Protein AF-0000000082576750 (afdb_homodimer)

Nearest PDB structures (foldseek):
  3ga8-assembly1_A  TM=4.594E-01  e=3.766E+00  Escherichia coli K-12
  2kyl-assembly1_A  TM=3.131E-01  e=8.233E+00  Homo sapiens
  3ga8-assembly1_A  TM=4.593E-01  e=3.714E+00  Escherichia coli K-12

Radius of gyration: 20.25 Å; Cα contacts (8 Å, |Δi|>4): 278; chains: 2; bounding box: 44×68×35 Å

pLDDT: mean 91.39, std 16.45, range [37.91, 98.94]

Solvent-accessible surface area (backbone atoms only — not comparable to full-atom values): 7822 Å² total; per-residue (Å²): 123,83,76,75,71,60,83,69,72,75,78,48,48,44,57,21,26,65,83,81,60,45,59,54,39,33,25,40,26,35,27,28,76,34,59,90,74,66,40,78,35,67,68,45,77,51,85,56,28,38,23,72,75,82,68,40,79,41,56,77,38,81,41,79,50,132,124,82,77,74,71,58,82,69,74,74,78,49,48,44,56,23,27,65,83,82,61,46,59,55,38,33,26,39,26,33,26,28,73,34,58,90,76,68,41,78,35,66,66,45,77,51,85,56,28,38,24,71,76,83,69,40,78,41,56,75,38,82,40,81,50,131

Organism: NCBI:txid68569

Foldseek 3Di:
DPPPPPPPDPFAKAKAFPPPGHRQKDFDFDWDADPVVRDTDTDGTDQWMAHPVVGDTGHIDIGGDD/DPPPPPVPPDFAKAKAFPPPGHRQKDFDFDWDADPVVRDTDTDGTDQWMAHPVVGDTGHIDIGGDD

Secondary structure (DSSP, 8-state):
--TT--------EEEEETTT--S-EEEEEEEEEETTTTEEEEEEEEEEEEETTTTEEEPEEEEE--/--TT--------EEEEETTT--S-EEEEEEEEEETTTTEEEEEEEEEEEEETTTTEEEPEEEEE--

Sequence (132 aa):
MLPGVAEGEAPRVEYACERCGGVAVTRDAWAEWDVSSQAWALSETFDFAFCHQCHRETRLAVRPVGMLPGVAEGEAPRVEYACERCGGVAVTRDAWAEWDVSSQAWALSETFDFAFCHQCHRETRLAVRPVG

Structure (mmCIF, N/CA/C/O backbone):
data_AF-0000000082576750-model_v1
#
loop_
_entity.id
_entity.type
_entity.pdbx_description
1 polymer 'Small CPxCG-related zinc finger protein'
#
loop_
_atom_site.group_PDB
_atom_site.id
_atom_site.type_symbol
_atom_site.label_atom_id
_atom_site.label_alt_id
_atom_site.label_comp_id
_atom_site.label_asym_id
_atom_site.label_entity_id
_atom_site.label_seq_id
_atom_site.pdbx_PDB_ins_code
_atom_site.Cartn_x
_atom_site.Cartn_y
_atom_site.Cartn_z
_atom_site.occupancy
_atom_site.B_iso_or_equiv
_atom_site.auth_seq_id
_atom_site.auth_comp_id
_atom_site.auth_asym_id
_atom_site.auth_atom_id
_atom_site.pdbx_PDB_model_num
ATOM 1 N N . MET A 1 1 ? 31.375 33.688 2.809 1 37.91 1 MET A N 1
ATOM 2 C CA . MET A 1 1 ? 30.281 32.719 2.824 1 37.91 1 MET A CA 1
ATOM 3 C C . MET A 1 1 ? 30.078 32.156 4.227 1 37.91 1 MET A C 1
ATOM 5 O O . MET A 1 1 ? 31.031 31.781 4.902 1 37.91 1 MET A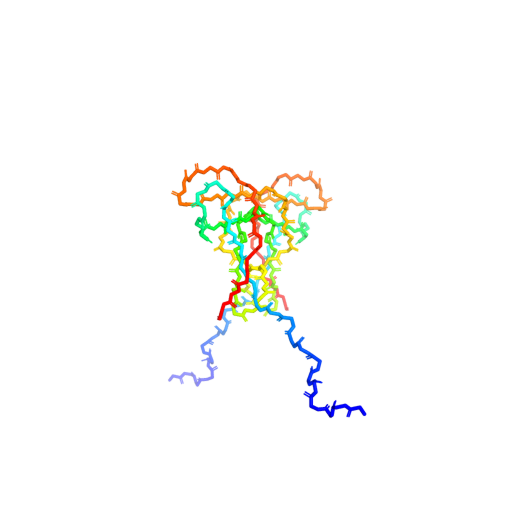 O 1
ATOM 9 N N . LEU A 1 2 ? 29.094 32.75 4.98 1 45.72 2 LEU A N 1
ATOM 10 C CA . LEU A 1 2 ? 28.906 32.219 6.336 1 45.72 2 LEU A CA 1
ATOM 11 C C . LEU A 1 2 ? 28.953 30.703 6.355 1 45.72 2 LEU A C 1
ATOM 13 O O . LEU A 1 2 ? 28.297 30.047 5.531 1 45.72 2 LEU A O 1
ATOM 17 N N . PRO A 1 3 ? 30.078 30.156 6.855 1 53.72 3 PRO A N 1
ATOM 18 C CA . PRO A 1 3 ? 30.375 28.734 6.684 1 53.72 3 PRO A CA 1
ATOM 19 C C . PRO A 1 3 ? 29.141 27.844 6.777 1 53.72 3 PRO A C 1
ATOM 21 O O . PRO A 1 3 ? 28.969 26.938 5.969 1 53.72 3 PRO A O 1
ATOM 24 N N . GLY A 1 4 ? 28.781 27.672 8.008 1 43.94 4 GLY A N 1
ATOM 25 C CA . GLY A 1 4 ? 28.031 26.578 8.594 1 43.94 4 GLY A CA 1
ATOM 26 C C . GLY A 1 4 ? 26.656 26.391 7.984 1 43.94 4 GLY A C 1
ATOM 27 O O . GLY A 1 4 ? 25.766 25.781 8.594 1 43.94 4 GLY A O 1
ATOM 28 N N . VAL A 1 5 ? 26.125 27.281 7.219 1 51.62 5 VAL A N 1
ATOM 29 C CA . VAL A 1 5 ? 24.75 26.984 6.863 1 51.62 5 VAL A CA 1
ATOM 30 C C . VAL A 1 5 ? 24.656 25.578 6.258 1 51.62 5 VAL A C 1
ATOM 32 O O . VAL A 1 5 ? 25.281 25.312 5.23 1 51.62 5 VAL A O 1
ATOM 35 N N . ALA A 1 6 ? 24.938 24.547 6.996 1 51.03 6 ALA A N 1
ATOM 36 C CA . ALA A 1 6 ? 24.562 23.188 6.602 1 51.03 6 ALA A CA 1
ATOM 37 C C . ALA A 1 6 ? 23.438 23.203 5.574 1 51.03 6 ALA A C 1
ATOM 39 O O . ALA A 1 6 ? 22.609 24.125 5.566 1 51.03 6 ALA A O 1
ATOM 40 N N . GLU A 1 7 ? 23.469 22.953 4.363 1 57.75 7 GLU A N 1
ATOM 41 C CA . GLU A 1 7 ? 22.375 22.688 3.449 1 57.75 7 GLU A CA 1
ATOM 42 C C . GLU A 1 7 ? 21.141 22.188 4.199 1 57.75 7 GLU A C 1
ATOM 44 O O . GLU A 1 7 ? 21.203 21.172 4.902 1 57.75 7 GLU A O 1
ATOM 49 N N . GLY A 1 8 ? 20.359 22.984 4.895 1 55.72 8 GLY A N 1
ATOM 50 C CA . GLY A 1 8 ? 19.25 22.859 5.824 1 55.72 8 GLY A CA 1
ATOM 51 C C . GLY A 1 8 ? 18.328 21.703 5.508 1 55.72 8 GLY A C 1
ATOM 52 O O . GLY A 1 8 ? 17.812 21.594 4.395 1 55.72 8 GLY A O 1
ATOM 53 N N . GLU A 1 9 ? 18.734 20.484 6.02 1 71.94 9 GLU A N 1
ATOM 54 C CA . GLU A 1 9 ? 17.812 19.359 5.867 1 71.94 9 GLU A CA 1
ATOM 55 C C . GLU A 1 9 ? 16.359 19.828 5.906 1 71.94 9 GLU A C 1
ATOM 57 O O . GLU A 1 9 ? 16 20.719 6.68 1 71.94 9 GLU A O 1
ATOM 62 N N . ALA A 1 10 ? 15.711 19.703 4.719 1 82.56 10 ALA A N 1
ATOM 63 C CA . ALA A 1 10 ? 14.297 20.047 4.664 1 82.56 10 ALA A CA 1
ATOM 64 C C . ALA A 1 10 ? 13.586 19.656 5.957 1 82.56 10 ALA A C 1
ATOM 66 O O . ALA A 1 10 ? 13.906 18.641 6.57 1 82.56 10 ALA A O 1
ATOM 67 N N . PRO A 1 11 ? 12.828 20.609 6.562 1 91.38 11 PRO A N 1
ATOM 68 C CA . PRO A 1 11 ? 12.078 20.297 7.777 1 91.38 11 PRO A CA 1
ATOM 69 C C . PRO A 1 11 ? 11.234 19.031 7.637 1 91.38 11 PRO A C 1
ATOM 71 O O . PRO A 1 11 ? 10.75 18.734 6.543 1 91.38 11 PRO A O 1
ATOM 74 N N . ARG A 1 12 ? 11.242 18.281 8.688 1 96.31 12 ARG A N 1
ATOM 75 C CA . ARG A 1 12 ? 10.375 17.109 8.711 1 96.31 12 ARG A CA 1
ATOM 76 C C . ARG A 1 12 ? 8.906 17.516 8.641 1 96.31 12 ARG A C 1
ATOM 78 O O . ARG A 1 12 ? 8.508 18.516 9.234 1 96.31 12 ARG A O 1
ATOM 85 N N . VAL A 1 13 ? 8.047 16.688 7.918 1 98.38 13 VAL A N 1
ATOM 86 C CA . VAL A 1 13 ? 6.629 17.016 7.785 1 98.38 13 VAL A CA 1
ATOM 87 C C . VAL A 1 13 ? 5.785 15.805 8.164 1 98.38 13 VAL A C 1
ATOM 89 O O . VAL A 1 13 ? 6.305 14.695 8.297 1 98.38 13 VAL A O 1
ATOM 92 N N . GLU A 1 14 ? 4.562 16.062 8.352 1 98.62 14 GLU A N 1
ATOM 93 C CA . GLU A 1 14 ? 3.541 15.016 8.469 1 98.62 14 GLU A CA 1
ATOM 94 C C . GLU A 1 14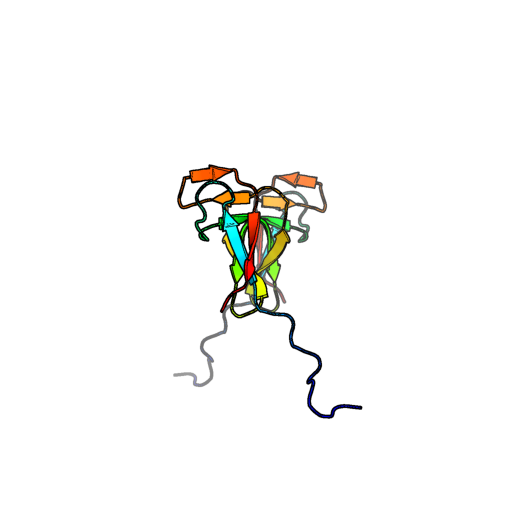 ? 2.312 15.359 7.633 1 98.62 14 GLU A C 1
ATOM 96 O O . GLU A 1 14 ? 2.145 16.5 7.203 1 98.62 14 GLU A O 1
ATOM 101 N N . TYR A 1 15 ? 1.506 14.359 7.41 1 98.81 15 TYR A N 1
ATOM 102 C CA . TYR A 1 15 ? 0.238 14.516 6.707 1 98.81 15 TYR A CA 1
ATOM 103 C C . TYR A 1 15 ? -0.938 14.398 7.668 1 98.81 15 TYR A C 1
ATOM 105 O O . TYR A 1 15 ? -0.965 13.508 8.516 1 98.81 15 TYR A O 1
ATOM 113 N N . ALA A 1 16 ? -1.845 15.297 7.438 1 98.81 16 ALA A N 1
ATOM 114 C CA . ALA A 1 16 ? -3.016 15.32 8.312 1 98.81 16 ALA A CA 1
ATOM 115 C C . ALA A 1 16 ? -4.301 15.438 7.5 1 98.81 16 ALA A C 1
ATOM 117 O O . ALA A 1 16 ? -4.297 15.969 6.387 1 98.81 16 ALA A O 1
ATOM 118 N N . CYS A 1 17 ? -5.348 14.922 8.07 1 98.81 17 CYS A N 1
ATOM 119 C CA . CYS A 1 17 ? -6.68 15.078 7.504 1 98.81 17 CYS A CA 1
ATOM 120 C C . CYS A 1 17 ? -7.066 16.547 7.422 1 98.81 17 CYS A C 1
ATOM 122 O O . CYS A 1 17 ? -7.004 17.266 8.422 1 98.81 17 CYS A O 1
ATOM 124 N N . GLU A 1 18 ? -7.586 16.969 6.316 1 98.69 18 GLU A N 1
ATOM 125 C CA . GLU A 1 18 ? -7.961 18.375 6.152 1 98.69 18 GLU A CA 1
ATOM 126 C C . GLU A 1 18 ? -9.227 18.703 6.938 1 98.69 18 GLU A C 1
ATOM 128 O O . GLU A 1 18 ? -9.484 19.859 7.258 1 98.69 18 GLU A O 1
ATOM 133 N N . ARG A 1 19 ? -9.977 17.656 7.203 1 98.19 19 ARG A N 1
ATOM 134 C CA . ARG A 1 19 ? -11.281 17.891 7.824 1 98.19 19 ARG A CA 1
ATOM 135 C C . ARG A 1 19 ? -11.148 18 9.344 1 98.19 19 ARG A C 1
ATOM 137 O O . ARG A 1 19 ? -11.703 18.906 9.953 1 98.19 19 ARG A O 1
ATOM 144 N N . CYS A 1 20 ? -10.531 17.062 9.922 1 98.75 20 CYS A N 1
ATOM 145 C CA . CYS A 1 20 ? -10.547 17.031 11.383 1 98.75 20 CYS A CA 1
ATOM 146 C C . CYS A 1 20 ? -9.172 17.328 11.953 1 98.75 20 CYS A C 1
ATOM 148 O O . CYS A 1 20 ? -9.023 17.516 13.164 1 98.75 20 CYS A O 1
ATOM 150 N N . GLY A 1 21 ? -8.102 17.266 11.203 1 98.38 21 GLY A N 1
ATOM 151 C CA . GLY A 1 21 ? -6.75 17.594 11.625 1 98.38 21 GLY A CA 1
ATOM 152 C C . GLY A 1 21 ? -5.984 16.406 12.164 1 98.38 21 GLY A C 1
ATOM 153 O O . GLY A 1 21 ? -4.809 16.516 12.508 1 98.38 21 GLY A O 1
ATOM 154 N N . GLY A 1 22 ? -6.617 15.211 12.18 1 98.31 22 GLY A N 1
ATOM 155 C CA . GLY A 1 22 ? -5.93 14.023 12.664 1 98.31 22 GLY A CA 1
ATOM 156 C C . GLY A 1 22 ? -4.879 13.508 11.703 1 98.31 22 GLY A C 1
ATOM 157 O O . GLY A 1 22 ? -4.961 13.75 10.492 1 98.31 22 GLY A O 1
ATOM 158 N N . VAL A 1 23 ? -3.91 12.711 12.25 1 98.31 23 VAL A N 1
ATOM 159 C CA . VAL A 1 23 ? -2.789 12.266 11.43 1 98.31 23 VAL A CA 1
ATOM 160 C C . VAL A 1 23 ? -2.941 10.781 11.117 1 98.31 23 VAL A C 1
ATOM 162 O O . VAL A 1 23 ? -2.08 10.188 10.461 1 98.31 23 VAL A O 1
ATOM 165 N N . ALA A 1 24 ? -4.039 10.18 11.625 1 98.56 24 ALA A N 1
ATOM 166 C CA . ALA A 1 24 ? -4.328 8.789 11.273 1 98.56 24 ALA A CA 1
ATOM 167 C C . ALA A 1 24 ? -4.922 8.688 9.875 1 98.56 24 ALA A C 1
ATOM 169 O O . ALA A 1 24 ? -6.105 8.375 9.711 1 98.56 24 ALA A O 1
ATOM 170 N N . VAL A 1 25 ? -4.035 8.945 8.898 1 98.88 25 VAL A N 1
ATOM 171 C CA . VAL A 1 25 ? -4.492 8.984 7.512 1 98.88 25 VAL A CA 1
ATOM 172 C C . VAL A 1 25 ? -3.715 7.957 6.688 1 98.88 25 VAL A C 1
ATOM 174 O O . VAL A 1 25 ? -2.551 7.672 6.973 1 98.88 25 VAL A O 1
ATOM 177 N N . THR A 1 26 ? -4.398 7.426 5.699 1 98.94 26 THR A N 1
ATOM 178 C CA . THR A 1 26 ? -3.771 6.516 4.746 1 98.94 26 THR A CA 1
ATOM 179 C C . THR A 1 26 ? -4.141 6.891 3.314 1 98.94 26 THR A C 1
ATOM 181 O O . THR A 1 26 ? -5.156 7.555 3.084 1 98.94 26 THR A O 1
ATOM 184 N N . ARG A 1 27 ? -3.271 6.473 2.434 1 98.94 27 ARG A N 1
ATOM 185 C CA . ARG A 1 27 ? -3.574 6.504 1.007 1 98.94 27 ARG A CA 1
ATOM 186 C C . ARG A 1 27 ? -3.842 5.102 0.473 1 98.94 27 ARG A C 1
ATOM 188 O O . ARG A 1 27 ? -3.254 4.125 0.948 1 98.94 27 ARG A O 1
ATOM 195 N N . ASP A 1 28 ? -4.789 5.047 -0.49 1 98.94 28 ASP A N 1
ATOM 196 C CA . ASP A 1 28 ? -4.887 3.814 -1.267 1 98.94 28 ASP A CA 1
ATOM 197 C C . ASP A 1 28 ? -3.568 3.5 -1.967 1 98.94 28 ASP A C 1
ATOM 199 O O . ASP A 1 28 ? -2.861 4.406 -2.408 1 98.94 28 ASP A O 1
ATOM 203 N N . ALA A 1 29 ? -3.254 2.23 -2.104 1 98.94 29 ALA A N 1
ATOM 204 C CA . ALA A 1 29 ? -1.954 1.852 -2.652 1 98.94 29 ALA A CA 1
ATOM 205 C C . ALA A 1 29 ? -1.997 0.444 -3.24 1 98.94 29 ALA A C 1
ATOM 207 O O . ALA A 1 29 ? -2.994 -0.266 -3.096 1 98.94 29 ALA A O 1
ATOM 208 N N . TRP A 1 30 ? -0.965 0.174 -3.951 1 98.94 30 TRP A N 1
ATOM 209 C CA . TRP A 1 30 ? -0.619 -1.202 -4.293 1 98.94 30 TRP A CA 1
ATOM 210 C C . TRP A 1 30 ? 0.574 -1.684 -3.475 1 98.94 30 TRP A C 1
ATOM 212 O O . TRP A 1 30 ? 1.531 -0.936 -3.262 1 98.94 30 TRP A O 1
ATOM 222 N N . ALA A 1 31 ? 0.522 -2.887 -3.029 1 98.94 31 ALA A N 1
ATOM 223 C CA . ALA A 1 31 ? 1.665 -3.594 -2.459 1 98.94 31 ALA A CA 1
ATOM 224 C C . ALA A 1 31 ? 2.139 -4.711 -3.387 1 98.94 31 ALA A C 1
ATOM 226 O O . ALA A 1 31 ? 1.322 -5.422 -3.98 1 98.94 31 ALA A O 1
ATOM 227 N N . GLU A 1 32 ? 3.352 -4.918 -3.484 1 98.88 32 GLU A N 1
ATOM 228 C CA . GLU A 1 32 ? 3.965 -5.961 -4.305 1 98.88 32 GLU A CA 1
ATOM 229 C C . GLU A 1 32 ? 4.887 -6.848 -3.469 1 98.88 32 GLU A C 1
ATOM 231 O O . GLU A 1 32 ? 5.508 -6.379 -2.512 1 98.88 32 GLU A O 1
ATOM 236 N N . TRP A 1 33 ? 5.023 -8.094 -3.84 1 98.62 33 TRP A N 1
ATOM 237 C CA . TRP A 1 33 ? 5.875 -9.016 -3.09 1 98.62 33 TRP A CA 1
ATOM 238 C C . TRP A 1 33 ? 7.348 -8.789 -3.43 1 98.62 33 TRP A C 1
ATOM 240 O O . TRP A 1 33 ? 7.727 -8.805 -4.602 1 98.62 33 TRP A O 1
ATOM 250 N N . ASP A 1 34 ? 8.086 -8.617 -2.414 1 98.5 34 ASP A N 1
ATOM 251 C CA . ASP A 1 34 ? 9.539 -8.562 -2.559 1 98.5 34 ASP A CA 1
ATOM 252 C C . ASP A 1 34 ? 10.18 -9.906 -2.217 1 98.5 34 ASP A C 1
ATOM 254 O O . ASP A 1 34 ? 10.289 -10.266 -1.044 1 98.5 34 ASP A O 1
ATOM 258 N N . VAL A 1 35 ? 10.641 -10.555 -3.213 1 97.88 35 VAL A N 1
ATOM 259 C CA . VAL A 1 35 ? 11.164 -11.906 -3.045 1 97.88 35 VAL A CA 1
ATOM 260 C C . VAL A 1 35 ? 12.414 -11.867 -2.158 1 97.88 35 VAL A C 1
ATOM 262 O O . VAL A 1 35 ? 12.641 -12.781 -1.362 1 97.88 35 VAL A O 1
ATOM 265 N N . SER A 1 36 ? 13.211 -10.883 -2.301 1 97.31 36 SER A N 1
ATOM 266 C CA . SER A 1 36 ? 14.461 -10.797 -1.547 1 97.31 36 SER A CA 1
ATOM 267 C C . SER A 1 36 ? 14.195 -10.695 -0.049 1 97.31 36 SER A C 1
ATOM 269 O O . SER A 1 36 ? 14.883 -11.32 0.756 1 97.31 36 SER A O 1
ATOM 271 N N . SER A 1 37 ? 13.18 -9.898 0.313 1 97.62 37 SER A N 1
ATOM 272 C CA . SER A 1 37 ? 12.883 -9.703 1.728 1 97.62 37 SER A CA 1
ATOM 273 C C . SER A 1 37 ? 11.758 -10.625 2.188 1 97.62 37 SER A C 1
ATOM 275 O O . SER A 1 37 ? 11.438 -10.68 3.377 1 97.62 37 SER A O 1
ATOM 277 N N . GLN A 1 38 ? 11.203 -11.305 1.258 1 97.88 38 GLN A N 1
ATOM 278 C CA . GLN A 1 38 ? 10.094 -12.203 1.559 1 97.88 38 GLN A CA 1
ATOM 279 C C . GLN A 1 38 ? 8.992 -11.484 2.324 1 97.88 38 GLN A C 1
ATOM 281 O O . GLN A 1 38 ? 8.531 -11.961 3.361 1 97.88 38 GLN A O 1
ATOM 286 N N . ALA A 1 39 ? 8.547 -10.297 1.782 1 98.38 39 ALA A N 1
ATOM 287 C CA . ALA A 1 39 ? 7.531 -9.445 2.406 1 98.38 39 ALA A CA 1
ATOM 288 C C . ALA A 1 39 ? 6.82 -8.586 1.364 1 98.38 39 ALA A C 1
ATOM 290 O O . ALA A 1 39 ? 7.383 -8.281 0.312 1 98.38 39 ALA A O 1
ATOM 291 N N . TRP A 1 40 ? 5.59 -8.289 1.688 1 98.75 40 TRP A N 1
ATOM 292 C CA . TRP A 1 40 ? 4.914 -7.277 0.879 1 98.75 40 TRP A CA 1
ATOM 293 C C . TRP A 1 40 ? 5.555 -5.906 1.075 1 98.75 40 TRP A C 1
ATOM 295 O O . TRP A 1 40 ? 5.895 -5.527 2.199 1 98.75 40 TRP A O 1
ATOM 305 N N . ALA A 1 41 ? 5.742 -5.207 -0.007 1 98.81 41 ALA A N 1
ATOM 306 C CA . ALA A 1 41 ? 6.312 -3.861 0.01 1 98.81 41 ALA A CA 1
ATOM 307 C C . ALA A 1 41 ? 5.426 -2.879 -0.75 1 98.81 41 ALA A C 1
ATOM 309 O O . ALA A 1 41 ? 4.727 -3.266 -1.688 1 98.81 41 ALA A O 1
ATOM 310 N N . LEU A 1 42 ? 5.473 -1.678 -0.306 1 98.94 42 LEU A N 1
ATOM 311 C CA . LEU A 1 42 ? 4.73 -0.639 -1.013 1 98.94 42 LEU A CA 1
ATOM 312 C C . LEU A 1 42 ? 5.223 -0.499 -2.449 1 98.94 42 LEU A C 1
ATOM 314 O O . LEU A 1 42 ? 6.426 -0.382 -2.688 1 98.94 42 LEU A O 1
ATOM 318 N N . SER A 1 43 ? 4.27 -0.504 -3.363 1 98.81 43 SER A N 1
ATOM 319 C CA . SER A 1 43 ? 4.641 -0.381 -4.77 1 98.81 43 SER A CA 1
ATOM 320 C C . SER A 1 43 ? 4.238 0.98 -5.328 1 98.81 43 SER A C 1
ATOM 322 O O . SER A 1 43 ? 5.043 1.646 -5.988 1 98.81 43 SER A O 1
ATOM 324 N N . GLU A 1 44 ? 3.062 1.391 -5.051 1 98.69 44 GLU A N 1
ATOM 325 C CA . GLU A 1 44 ? 2.506 2.633 -5.578 1 98.69 44 GLU A CA 1
ATOM 326 C C . GLU A 1 44 ? 1.455 3.211 -4.637 1 98.69 44 GLU A C 1
ATOM 328 O O . GLU A 1 44 ? 0.696 2.465 -4.012 1 98.69 44 GLU A O 1
ATOM 333 N N . THR A 1 45 ? 1.452 4.5 -4.539 1 98.88 45 THR A N 1
ATOM 334 C CA . THR A 1 45 ? 0.379 5.188 -3.832 1 98.88 45 THR A CA 1
ATOM 335 C C . THR A 1 45 ? -0.546 5.902 -4.812 1 98.88 45 THR A C 1
ATOM 337 O O . THR A 1 45 ? -0.117 6.305 -5.898 1 98.88 45 THR A O 1
ATOM 340 N N . PHE A 1 46 ? -1.776 6.055 -4.352 1 98.81 46 PHE A N 1
ATOM 341 C CA . PHE A 1 46 ? -2.748 6.77 -5.168 1 98.81 46 PHE A CA 1
ATOM 342 C C . PHE A 1 46 ? -3.26 8.008 -4.441 1 98.81 46 PHE A C 1
ATOM 344 O O . PHE A 1 46 ? -2.816 8.312 -3.332 1 98.81 46 PHE A O 1
ATOM 351 N N . ASP A 1 47 ? -4.195 8.773 -5.117 1 98.38 47 ASP A N 1
ATOM 352 C CA . ASP A 1 47 ? -4.617 10.07 -4.605 1 98.38 47 ASP A CA 1
ATOM 353 C C . ASP A 1 47 ? -5.672 9.922 -3.512 1 98.38 47 ASP A C 1
ATOM 355 O O . ASP A 1 47 ? -5.809 10.789 -2.65 1 98.38 47 ASP A O 1
ATOM 359 N N . PHE A 1 48 ? -6.441 8.781 -3.602 1 98.88 48 PHE A N 1
ATOM 360 C CA . PHE A 1 48 ? -7.484 8.594 -2.602 1 98.88 48 PHE A CA 1
ATOM 361 C C . PHE A 1 48 ? -6.879 8.461 -1.208 1 98.88 48 PHE A C 1
ATOM 363 O O . PHE A 1 48 ? -5.98 7.645 -0.989 1 98.88 48 PHE A O 1
ATOM 370 N N . ALA A 1 49 ? -7.402 9.234 -0.313 1 98.94 49 ALA A N 1
ATOM 371 C CA . ALA A 1 49 ? -6.984 9.219 1.086 1 98.94 49 ALA A CA 1
AT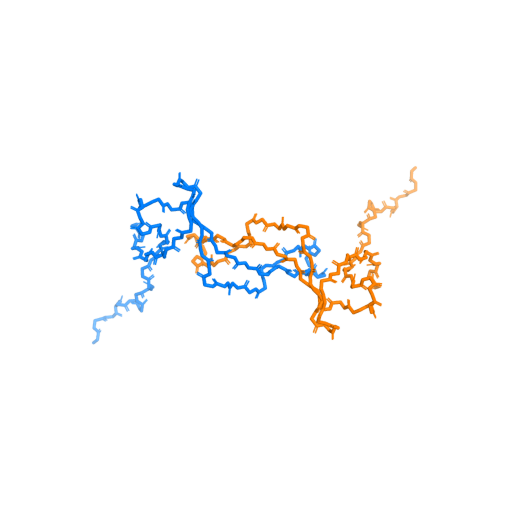OM 372 C C . ALA A 1 49 ? -8.18 9.039 2.016 1 98.94 49 ALA A C 1
ATOM 374 O O . ALA A 1 49 ? -9.289 9.484 1.701 1 98.94 49 ALA A O 1
ATOM 375 N N . PHE A 1 50 ? -7.887 8.37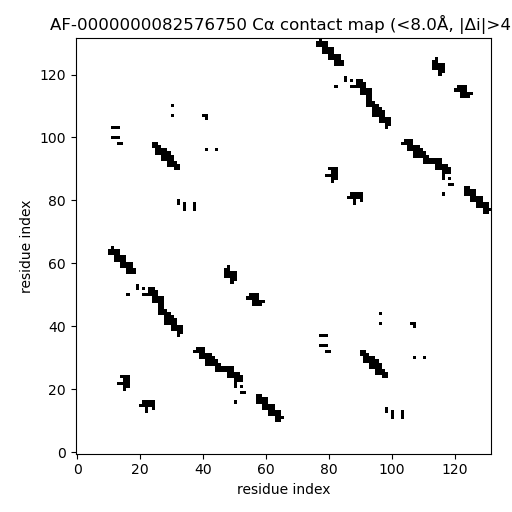5 3.09 1 98.94 50 PHE A N 1
ATOM 376 C CA . PHE A 1 50 ? -8.898 8.07 4.098 1 98.94 50 PHE A CA 1
ATOM 377 C C . PHE A 1 50 ? -8.391 8.414 5.492 1 98.94 50 PHE A C 1
ATOM 379 O O . PHE A 1 50 ? -7.234 8.133 5.824 1 98.94 50 PHE A O 1
ATOM 386 N N . CYS A 1 51 ? -9.25 9.047 6.23 1 98.94 51 CYS A N 1
ATOM 387 C CA . CYS A 1 51 ? -8.922 9.367 7.613 1 98.94 51 CYS A CA 1
ATOM 388 C C . CYS A 1 51 ? -9.547 8.359 8.57 1 98.94 51 CYS A C 1
ATOM 390 O O . CYS A 1 51 ? -10.773 8.211 8.609 1 98.94 51 CYS A O 1
ATOM 392 N N . HIS A 1 52 ? -8.812 7.734 9.375 1 98.75 52 HIS A N 1
ATOM 393 C CA . HIS A 1 52 ? -9.273 6.695 10.289 1 98.75 52 HIS A CA 1
ATOM 394 C C . HIS A 1 52 ? -9.758 7.289 11.609 1 98.75 52 HIS A C 1
ATOM 396 O O . HIS A 1 52 ? -10.297 6.574 12.453 1 98.75 52 HIS A O 1
ATOM 402 N N . GLN A 1 53 ? -9.578 8.555 11.781 1 98.44 53 GLN A N 1
ATOM 403 C CA . GLN A 1 53 ? -10.117 9.234 12.953 1 98.44 53 GLN A CA 1
ATOM 404 C C . GLN A 1 53 ? -11.562 9.664 12.734 1 98.44 53 GLN A C 1
ATOM 406 O O . GLN A 1 53 ? -12.438 9.367 13.547 1 98.44 53 GLN A O 1
ATOM 411 N N . CYS A 1 54 ? -11.891 10.312 11.656 1 98.69 54 CYS A N 1
ATOM 412 C CA . CYS A 1 54 ? -13.258 10.758 11.406 1 98.69 54 CYS A CA 1
ATOM 413 C C . CYS A 1 54 ? -13.977 9.82 10.453 1 98.69 54 CYS A C 1
ATOM 415 O O . CYS A 1 54 ? -15.164 10 10.164 1 98.69 54 CYS A O 1
ATOM 417 N N . HIS A 1 55 ? -13.305 8.812 9.93 1 98.62 55 HIS A N 1
ATOM 418 C CA . HIS A 1 55 ? -13.828 7.738 9.094 1 98.62 55 HIS A CA 1
ATOM 419 C C . HIS A 1 55 ? -14.453 8.289 7.812 1 98.62 55 HIS A C 1
ATOM 421 O O . HIS A 1 55 ? -15.586 7.945 7.469 1 98.62 55 HIS A O 1
ATOM 427 N N . ARG A 1 56 ? -13.711 9.148 7.094 1 98.5 56 ARG A N 1
ATOM 428 C CA . ARG A 1 56 ? -14.117 9.734 5.82 1 98.5 56 ARG A CA 1
ATOM 429 C C . ARG A 1 56 ? -12.953 9.789 4.844 1 98.5 56 ARG A C 1
ATOM 431 O O . ARG A 1 56 ? -11.797 9.922 5.258 1 98.5 56 ARG A O 1
ATOM 438 N N . GLU A 1 57 ? -13.383 9.68 3.582 1 98.75 57 GLU A N 1
ATOM 439 C CA . GLU A 1 57 ? -12.422 10.133 2.588 1 98.75 57 GLU A CA 1
ATOM 440 C C . GLU A 1 57 ? -11.961 11.562 2.875 1 98.75 57 GLU A C 1
ATOM 442 O O . GLU A 1 57 ? -12.75 12.398 3.324 1 98.75 57 GLU A O 1
ATOM 447 N N . THR A 1 58 ? -10.633 11.867 2.59 1 98.81 58 THR A N 1
ATOM 448 C CA . THR A 1 58 ? -10.156 13.203 2.938 1 98.81 58 THR A CA 1
ATOM 449 C C . THR A 1 58 ? -9.07 13.656 1.963 1 98.81 58 THR A C 1
ATOM 451 O O . THR A 1 58 ? -8.523 12.844 1.21 1 98.81 58 THR A O 1
ATOM 454 N N . ARG A 1 59 ? -8.82 14.953 1.922 1 98.69 59 ARG A N 1
ATOM 455 C CA . ARG A 1 59 ? -7.59 15.523 1.393 1 98.69 59 ARG A CA 1
ATOM 456 C C . ARG A 1 59 ? -6.539 15.664 2.486 1 98.69 59 ARG A C 1
ATOM 458 O O . ARG A 1 59 ? -6.875 15.805 3.664 1 98.69 59 ARG A O 1
ATOM 465 N N . LEU A 1 60 ? -5.254 15.594 2.072 1 98.81 60 LEU A N 1
ATOM 466 C CA . LEU A 1 60 ? -4.172 15.633 3.047 1 98.81 60 LEU A CA 1
ATOM 467 C C . LEU A 1 60 ? -3.523 17.016 3.086 1 98.81 60 LEU A C 1
ATOM 469 O O . LEU A 1 60 ? -3.24 17.594 2.037 1 98.81 60 LEU A O 1
ATOM 473 N N . ALA A 1 61 ? -3.336 17.453 4.262 1 98.69 61 ALA A N 1
ATOM 474 C CA . ALA A 1 61 ? -2.547 18.672 4.496 1 98.69 61 ALA A CA 1
ATOM 475 C C . ALA A 1 61 ? -1.147 18.312 4.996 1 98.69 61 ALA A C 1
ATOM 477 O O . ALA A 1 61 ? -0.983 17.422 5.824 1 98.69 61 ALA A O 1
ATOM 478 N N . VAL A 1 62 ? -0.208 19.047 4.41 1 98.12 62 VAL A N 1
ATOM 479 C CA . VAL A 1 62 ? 1.167 18.859 4.863 1 98.12 62 VAL A CA 1
ATOM 480 C C . VAL A 1 62 ? 1.484 19.859 5.969 1 98.12 62 VAL A C 1
ATOM 482 O O . VAL A 1 62 ? 1.229 21.062 5.824 1 98.12 62 VAL A O 1
ATOM 485 N N . ARG A 1 63 ? 2.096 19.312 7.109 1 96.94 63 ARG A N 1
ATOM 486 C CA . ARG A 1 63 ? 2.447 20.156 8.242 1 96.94 63 ARG A CA 1
ATOM 487 C C . ARG A 1 63 ? 3.859 19.875 8.734 1 96.94 63 ARG A C 1
ATOM 489 O O . ARG A 1 63 ? 4.293 18.719 8.734 1 96.94 63 ARG A O 1
ATOM 496 N N . PRO A 1 64 ? 4.559 20.906 9.156 1 96.12 64 PRO A N 1
ATOM 497 C CA . PRO A 1 64 ? 5.871 20.656 9.75 1 96.12 64 PRO A CA 1
ATOM 498 C C . PRO A 1 64 ? 5.785 19.891 11.07 1 96.12 64 PRO A C 1
ATOM 500 O O . PRO A 1 64 ? 4.824 20.062 11.82 1 96.12 64 PRO A O 1
ATOM 503 N N . VAL A 1 65 ? 6.867 19.016 11.109 1 93.88 65 VAL A N 1
ATOM 504 C CA . VAL A 1 65 ? 6.984 18.328 12.391 1 93.88 65 VAL A CA 1
ATOM 505 C C . VAL A 1 65 ? 8.047 19.031 13.242 1 93.88 65 VAL A C 1
ATOM 507 O O . VAL A 1 65 ? 9.094 19.422 12.734 1 93.88 65 VAL A O 1
ATOM 510 N N . GLY A 1 66 ? 7.945 19.406 14.414 1 78.38 66 GLY A N 1
ATOM 511 C CA . GLY A 1 66 ? 8.836 20.094 15.32 1 78.38 66 GLY A CA 1
ATOM 512 C C . GLY A 1 66 ? 9.93 19.203 15.883 1 78.38 66 GLY A C 1
ATOM 513 O O . GLY A 1 66 ? 9.805 17.984 15.883 1 78.38 66 GLY A O 1
ATOM 514 N N . MET B 1 1 ? 21.891 -36.406 17.562 1 38.31 1 MET B N 1
ATOM 515 C CA . MET B 1 1 ? 21.25 -35.344 16.797 1 38.31 1 MET B CA 1
ATOM 516 C C . MET B 1 1 ? 22.078 -34.969 15.57 1 38.31 1 MET B C 1
ATOM 518 O O . MET B 1 1 ? 23.297 -34.812 15.664 1 38.31 1 MET B O 1
ATOM 522 N N . LEU B 1 2 ? 21.672 -35.469 14.406 1 48.25 2 LEU B N 1
ATOM 523 C CA . LEU B 1 2 ? 22.406 -35.156 13.188 1 48.25 2 LEU B CA 1
ATOM 524 C C . LEU B 1 2 ? 22.719 -33.688 13.102 1 48.25 2 LEU B C 1
ATOM 526 O O . LEU B 1 2 ? 21.859 -32.844 13.398 1 48.25 2 LEU B O 1
ATOM 530 N N . PRO B 1 3 ? 24.078 -33.375 13.266 1 52.12 3 PRO B N 1
ATOM 531 C CA . PRO B 1 3 ? 24.469 -31.984 13.477 1 52.12 3 PRO B CA 1
ATOM 532 C C . PRO B 1 3 ? 23.625 -31 12.672 1 52.12 3 PRO B C 1
ATOM 534 O O . PRO B 1 3 ? 23.156 -30 13.211 1 52.12 3 PRO B O 1
ATOM 537 N N . GLY B 1 4 ? 24.016 -30.859 11.453 1 44.94 4 GLY B N 1
ATOM 538 C CA . GLY B 1 4 ? 23.938 -29.75 10.508 1 44.94 4 GLY B CA 1
ATOM 539 C C . GLY B 1 4 ? 22.516 -29.344 10.164 1 44.94 4 GLY B C 1
ATOM 540 O O . GLY B 1 4 ? 22.281 -28.703 9.141 1 44.94 4 GLY B O 1
ATOM 541 N N . VAL B 1 5 ? 21.516 -30.078 10.422 1 42.25 5 VAL B N 1
ATOM 542 C CA . VAL B 1 5 ? 20.281 -29.531 9.859 1 42.25 5 VAL B CA 1
ATOM 543 C C . VAL B 1 5 ? 20.047 -28.125 10.391 1 42.25 5 VAL B C 1
ATOM 545 O O . VAL B 1 5 ? 19.891 -27.922 11.594 1 42.25 5 VAL B O 1
ATOM 548 N N . ALA B 1 6 ? 20.953 -27.109 10.078 1 50.91 6 ALA B N 1
ATOM 549 C CA . ALA B 1 6 ? 20.531 -25.719 10.242 1 50.91 6 ALA B CA 1
ATOM 550 C C . ALA B 1 6 ? 19.016 -25.609 10.242 1 50.91 6 ALA B C 1
ATOM 552 O O . ALA B 1 6 ? 18.328 -26.422 9.609 1 50.91 6 ALA B O 1
ATOM 553 N N . GLU B 1 7 ? 18.312 -25.359 11.242 1 57.03 7 GLU B N 1
ATOM 554 C CA . GLU B 1 7 ? 16.922 -24.953 11.203 1 57.03 7 GLU B CA 1
ATOM 555 C C . GLU B 1 7 ? 16.547 -24.406 9.828 1 57.03 7 GLU B C 1
ATOM 557 O O . GLU B 1 7 ? 17.172 -23.453 9.336 1 57.03 7 GLU B O 1
ATOM 562 N N . GLY B 1 8 ? 16.328 -25.125 8.836 1 56.34 8 GLY B N 1
ATOM 563 C CA . GLY B 1 8 ? 16.078 -24.984 7.41 1 56.34 8 GLY B CA 1
ATOM 564 C C . GLY B 1 8 ? 15.32 -23.703 7.066 1 56.34 8 GLY B C 1
ATOM 565 O O . GLY B 1 8 ? 14.242 -23.453 7.605 1 56.34 8 GLY B O 1
ATOM 566 N N . GLU B 1 9 ? 16.094 -22.562 6.926 1 71.69 9 GLU B N 1
ATOM 567 C CA . GLU B 1 9 ? 15.43 -21.359 6.473 1 71.69 9 GLU B CA 1
ATOM 568 C C . GLU B 1 9 ? 14.312 -21.672 5.48 1 71.69 9 GLU B C 1
ATOM 570 O O . GLU B 1 9 ? 14.461 -22.562 4.637 1 71.69 9 GLU B O 1
ATOM 575 N N . ALA B 1 10 ? 13.055 -21.438 5.961 1 82.44 10 ALA B N 1
ATOM 576 C CA . ALA B 1 10 ? 11.906 -21.625 5.078 1 82.44 10 ALA B CA 1
ATOM 577 C C . ALA B 1 10 ? 12.242 -21.234 3.643 1 82.44 10 ALA B C 1
ATOM 579 O O . ALA B 1 10 ? 12.992 -20.297 3.412 1 82.44 10 ALA B O 1
ATOM 580 N N . PRO B 1 11 ? 11.953 -22.141 2.652 1 91.25 11 PRO B N 1
ATOM 581 C CA . PRO B 1 11 ? 12.219 -21.812 1.248 1 91.25 11 PRO B CA 1
ATOM 582 C C . PRO B 1 11 ? 11.617 -20.469 0.835 1 91.25 11 PRO B C 1
ATOM 584 O O . PRO B 1 11 ? 10.578 -20.062 1.355 1 91.25 11 PRO B O 1
ATOM 587 N N . ARG B 1 12 ? 12.391 -19.766 0.068 1 96.38 12 ARG B N 1
ATOM 588 C CA . ARG B 1 12 ? 11.875 -18.531 -0.491 1 96.38 12 ARG B CA 1
ATOM 589 C C . ARG B 1 12 ? 10.695 -18.797 -1.424 1 96.38 12 ARG B C 1
ATOM 591 O O . ARG B 1 12 ? 10.695 -19.781 -2.164 1 96.38 12 ARG B O 1
ATOM 598 N N . VAL B 1 13 ? 9.656 -17.875 -1.427 1 98.38 13 VAL B N 1
ATOM 599 C CA . VAL B 1 13 ? 8.484 -18.062 -2.277 1 98.38 13 VAL B CA 1
ATOM 600 C C . VAL B 1 13 ? 8.219 -16.781 -3.078 1 98.38 13 VAL B C 1
ATOM 602 O O . VAL B 1 13 ? 8.797 -15.727 -2.787 1 98.38 13 VAL B O 1
ATOM 605 N N . GLU B 1 14 ? 7.426 -16.922 -4.043 1 98.62 14 GLU B N 1
ATOM 606 C CA . GLU B 1 14 ? 6.84 -15.805 -4.766 1 98.62 14 GLU B CA 1
ATOM 607 C C . GLU B 1 14 ? 5.34 -15.992 -4.965 1 98.62 14 GLU B C 1
ATOM 609 O O . GLU B 1 14 ? 4.82 -17.094 -4.789 1 98.62 14 GLU B O 1
ATOM 614 N N . TYR B 1 15 ? 4.688 -14.922 -5.297 1 98.81 15 TYR B N 1
ATOM 615 C CA . TYR B 1 15 ? 3.264 -14.93 -5.609 1 98.81 15 TYR B CA 1
ATOM 616 C C . TYR B 1 15 ? 3.031 -14.727 -7.102 1 98.81 15 TYR B C 1
ATOM 618 O O . TYR B 1 15 ? 3.645 -13.852 -7.719 1 98.81 15 TYR B O 1
ATOM 626 N N . ALA B 1 16 ? 2.129 -15.531 -7.559 1 98.81 16 ALA B N 1
ATOM 627 C CA . ALA B 1 16 ? 1.834 -15.469 -8.992 1 98.81 16 ALA B CA 1
ATOM 628 C C . ALA B 1 16 ? 0.33 -15.438 -9.242 1 98.81 16 ALA B C 1
ATOM 630 O O . ALA B 1 16 ? -0.455 -15.914 -8.414 1 98.81 16 ALA B O 1
ATOM 631 N N . CYS B 1 17 ? -0.015 -14.828 -10.344 1 98.81 17 CYS B N 1
ATOM 632 C CA . CYS B 1 17 ? -1.398 -14.836 -10.805 1 98.81 17 CYS B CA 1
ATOM 633 C C . CYS B 1 17 ? -1.884 -16.25 -11.055 1 98.81 17 CYS B C 1
ATOM 635 O O . CYS B 1 17 ? -1.246 -17.016 -11.781 1 98.81 17 CYS B O 1
ATOM 637 N N . GLU B 1 18 ? -3.045 -16.609 -10.594 1 98.69 18 GLU B N 1
ATOM 638 C CA . GLU B 1 18 ? -3.566 -17.953 -10.781 1 98.69 18 GLU B CA 1
ATOM 639 C C . GLU B 1 18 ? -4.027 -18.172 -12.219 1 98.69 18 GLU B C 1
ATOM 641 O O . GLU B 1 18 ? -4.129 -19.312 -12.672 1 98.69 18 GLU B O 1
ATOM 646 N N . ARG B 1 19 ? -4.309 -17.078 -12.875 1 98.12 19 ARG B N 1
ATOM 647 C CA . ARG B 1 19 ? -4.891 -17.188 -14.211 1 98.12 19 ARG B CA 1
ATOM 648 C C . ARG B 1 19 ? -3.803 -17.375 -15.266 1 98.12 19 ARG B C 1
ATOM 650 O O . ARG B 1 19 ? -3.904 -18.234 -16.141 1 98.12 19 ARG B O 1
ATOM 657 N N . CYS B 1 20 ? -2.854 -16.531 -15.25 1 98.75 20 CYS B N 1
ATOM 658 C CA . CYS B 1 20 ? -1.901 -16.547 -16.359 1 98.75 20 CYS B CA 1
ATOM 659 C C . CYS B 1 20 ? -0.524 -17 -15.883 1 98.75 20 CYS B C 1
ATOM 661 O O . CYS B 1 20 ? 0.37 -17.234 -16.703 1 98.75 20 CYS B O 1
ATOM 663 N N . GLY B 1 21 ? -0.226 -17.016 -14.594 1 98.38 21 GLY B N 1
ATOM 664 C CA . GLY B 1 21 ? 1.026 -17.5 -14.023 1 98.38 21 GLY B CA 1
ATOM 665 C C . GLY B 1 21 ? 2.066 -16.406 -13.875 1 98.38 21 GLY B C 1
ATOM 666 O O . GLY B 1 21 ? 3.164 -16.641 -13.367 1 98.38 21 GLY B O 1
ATOM 667 N N . GLY B 1 22 ? 1.719 -15.148 -14.273 1 98.31 22 GLY B N 1
ATOM 668 C CA . GLY B 1 22 ? 2.66 -14.047 -14.133 1 98.31 22 GLY B CA 1
ATOM 669 C C . GLY B 1 22 ? 2.854 -13.602 -12.703 1 98.31 22 GLY B C 1
ATOM 670 O O . GLY B 1 22 ? 1.978 -13.805 -11.859 1 98.31 22 GLY B O 1
ATOM 671 N N . VAL B 1 23 ? 4.027 -12.93 -12.445 1 98.31 23 VAL B N 1
ATOM 672 C CA . VAL B 1 23 ? 4.363 -12.562 -11.07 1 98.31 23 VAL B CA 1
ATOM 673 C C . VAL B 1 23 ? 4.188 -11.062 -10.875 1 98.31 23 VAL B C 1
ATOM 675 O O . VAL B 1 23 ? 4.445 -10.531 -9.789 1 98.31 23 VAL B O 1
ATOM 678 N N . ALA B 1 24 ? 3.775 -10.359 -11.969 1 98.56 24 ALA B N 1
ATOM 679 C CA . ALA B 1 24 ? 3.467 -8.938 -11.852 1 98.56 24 ALA B CA 1
ATOM 680 C C . ALA B 1 24 ? 2.107 -8.727 -11.188 1 98.56 24 ALA B C 1
ATOM 682 O O . ALA B 1 24 ? 1.151 -8.297 -11.844 1 98.56 24 ALA B O 1
ATOM 683 N N . VAL B 1 25 ? 2.094 -9.031 -9.891 1 98.88 25 VAL B N 1
ATOM 684 C CA . VAL B 1 25 ? 0.833 -8.977 -9.156 1 98.88 25 VAL B CA 1
ATOM 685 C C . VAL B 1 25 ? 0.957 -8 -7.988 1 98.88 25 VAL B C 1
ATOM 687 O O . VAL B 1 25 ? 2.037 -7.84 -7.418 1 98.88 25 VAL B O 1
ATOM 690 N N . THR B 1 26 ? -0.16 -7.379 -7.68 1 98.94 26 THR B N 1
ATOM 691 C CA . THR B 1 26 ? -0.237 -6.496 -6.52 1 98.94 26 THR B CA 1
ATOM 692 C C . THR B 1 26 ? -1.496 -6.781 -5.707 1 98.94 26 THR B C 1
ATOM 694 O O . THR B 1 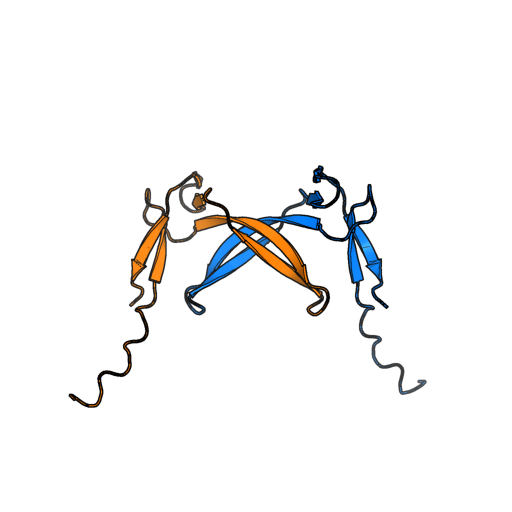26 ? -2.467 -7.332 -6.23 1 98.94 26 THR B O 1
ATOM 697 N N . ARG B 1 27 ? -1.401 -6.41 -4.453 1 98.94 27 ARG B N 1
ATOM 698 C CA . ARG B 1 27 ? -2.572 -6.359 -3.584 1 98.94 27 ARG B CA 1
ATOM 699 C C . ARG B 1 27 ? -2.988 -4.918 -3.312 1 98.94 27 ARG B C 1
ATOM 701 O O . ARG B 1 27 ? -2.141 -4.023 -3.244 1 98.94 27 ARG B O 1
ATOM 708 N N . ASP B 1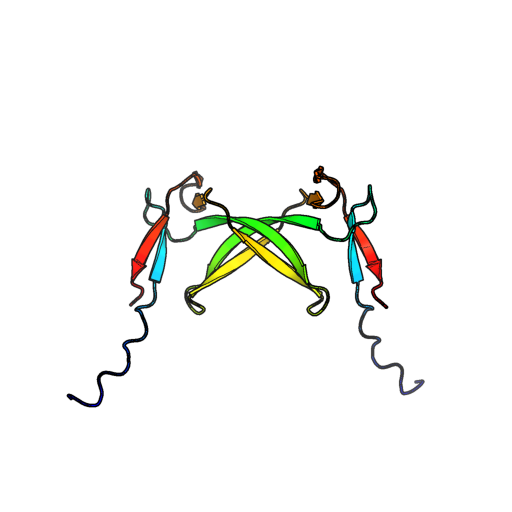 28 ? -4.324 -4.73 -3.219 1 98.94 28 ASP B N 1
ATOM 709 C CA . ASP B 1 28 ? -4.789 -3.467 -2.656 1 98.94 28 ASP B CA 1
ATOM 710 C C . ASP B 1 28 ? -4.238 -3.258 -1.247 1 98.94 28 ASP B C 1
ATOM 712 O O . ASP B 1 28 ? -4.098 -4.215 -0.483 1 98.94 28 ASP B O 1
ATOM 716 N N . ALA B 1 29 ? -3.961 -2.02 -0.894 1 98.94 29 ALA B N 1
ATOM 717 C CA . ALA B 1 29 ? -3.32 -1.752 0.391 1 98.94 29 ALA B CA 1
ATOM 718 C C . ALA B 1 29 ? -3.604 -0.328 0.86 1 98.94 29 ALA B C 1
ATOM 720 O O . ALA B 1 29 ? -4.176 0.474 0.118 1 98.94 29 ALA B O 1
ATOM 721 N N . TRP B 1 30 ? -3.287 -0.132 2.084 1 98.94 30 TRP B N 1
ATOM 722 C CA . TRP B 1 30 ? -3.119 1.214 2.621 1 98.94 30 TRP B CA 1
ATOM 723 C C . TRP B 1 30 ? -1.644 1.543 2.816 1 98.94 30 TRP B C 1
ATOM 725 O O . TRP B 1 30 ? -0.867 0.697 3.268 1 98.94 30 TRP B O 1
ATOM 735 N N . ALA B 1 31 ? -1.269 2.715 2.492 1 98.94 31 ALA B N 1
ATOM 736 C CA . ALA B 1 31 ? 0.028 3.285 2.848 1 98.94 31 ALA B CA 1
ATOM 737 C C . ALA B 1 31 ? -0.124 4.383 3.898 1 98.94 31 ALA B C 1
ATOM 739 O O . ALA B 1 31 ? -1.057 5.188 3.834 1 98.94 31 ALA B O 1
ATOM 740 N N . GLU B 1 32 ? 0.738 4.484 4.797 1 98.88 32 GLU B N 1
ATOM 741 C CA . GLU B 1 32 ? 0.757 5.488 5.855 1 98.88 32 GLU B CA 1
ATOM 742 C C . GLU B 1 32 ? 2.078 6.254 5.871 1 98.88 32 GLU B C 1
ATOM 744 O O . GLU B 1 32 ? 3.125 5.695 5.535 1 98.88 32 GLU B O 1
ATOM 749 N N . TRP B 1 33 ? 2.055 7.488 6.293 1 98.62 33 TRP B N 1
ATOM 750 C CA . TRP B 1 33 ? 3.271 8.289 6.328 1 98.62 33 TRP B CA 1
ATOM 751 C C . TRP B 1 33 ? 4.121 7.941 7.547 1 98.62 33 TRP B C 1
ATOM 753 O O . TRP B 1 33 ? 3.631 7.961 8.68 1 98.62 33 TRP B O 1
ATOM 763 N N . ASP B 1 34 ? 5.328 7.652 7.27 1 98.5 34 ASP B N 1
ATOM 764 C CA . ASP B 1 34 ? 6.309 7.457 8.328 1 98.5 34 ASP B CA 1
ATOM 765 C C . ASP B 1 34 ? 7.141 8.719 8.555 1 98.5 34 ASP B C 1
ATOM 767 O O . ASP B 1 34 ? 8.031 9.023 7.762 1 98.5 34 ASP B O 1
ATOM 771 N N . VAL B 1 35 ? 6.891 9.367 9.633 1 97.88 35 VAL B N 1
ATOM 772 C CA . VAL B 1 35 ? 7.523 10.648 9.906 1 97.88 35 VAL B CA 1
ATOM 773 C C . VAL B 1 35 ? 9.031 10.461 10.07 1 97.88 35 VAL B C 1
ATOM 775 O O . VAL B 1 35 ? 9.812 11.32 9.664 1 97.88 35 VAL B O 1
ATOM 778 N N . SER B 1 36 ? 9.438 9.414 10.664 1 97.31 36 SER B N 1
ATOM 779 C CA . SER B 1 36 ? 10.859 9.188 10.922 1 97.31 36 SER B CA 1
ATOM 780 C C . SER B 1 36 ? 11.641 9.055 9.617 1 97.31 36 SER B C 1
ATOM 782 O O . SER B 1 36 ? 12.742 9.594 9.492 1 97.31 36 SER B O 1
ATOM 784 N N . SER B 1 37 ? 11.047 8.344 8.648 1 97.56 37 SER B N 1
ATOM 785 C CA . SER B 1 37 ? 11.742 8.125 7.383 1 97.56 37 SER B CA 1
ATOM 786 C C . SER B 1 37 ? 11.305 9.141 6.332 1 97.56 37 SER B C 1
ATOM 788 O O . SER B 1 37 ? 11.852 9.172 5.227 1 97.56 37 SER B O 1
ATOM 790 N N . GLN B 1 38 ? 10.328 9.898 6.676 1 97.81 38 GLN B N 1
ATOM 791 C CA . GLN B 1 38 ? 9.789 10.891 5.75 1 97.81 38 GLN B CA 1
ATOM 792 C C . GLN B 1 38 ? 9.406 10.25 4.422 1 97.81 38 GLN B C 1
ATOM 794 O O . GLN B 1 38 ? 9.805 10.734 3.357 1 97.81 38 GLN B O 1
ATOM 799 N N . ALA B 1 39 ? 8.617 9.125 4.496 1 98.38 39 ALA B N 1
ATOM 800 C CA . ALA B 1 39 ? 8.195 8.352 3.328 1 98.38 39 ALA B CA 1
ATOM 801 C C . ALA B 1 39 ? 6.891 7.609 3.604 1 98.38 39 ALA B C 1
ATOM 803 O O . ALA B 1 39 ? 6.582 7.289 4.754 1 98.38 39 ALA B O 1
ATOM 804 N N . TRP B 1 40 ? 6.164 7.418 2.521 1 98.75 40 TRP B N 1
ATOM 805 C CA . TRP B 1 40 ? 5.027 6.508 2.641 1 98.75 40 TRP B CA 1
ATOM 806 C C . TRP B 1 40 ? 5.5 5.074 2.867 1 98.75 40 TRP B C 1
ATOM 808 O O . TRP B 1 40 ? 6.461 4.625 2.238 1 98.75 40 TRP B O 1
ATOM 818 N N . ALA B 1 41 ? 4.859 4.406 3.768 1 98.81 41 ALA B N 1
ATOM 819 C CA . ALA B 1 41 ? 5.16 3.01 4.078 1 98.81 41 ALA B CA 1
ATOM 820 C C . ALA B 1 41 ? 3.898 2.152 4.027 1 98.81 41 ALA B C 1
ATOM 822 O O . ALA B 1 41 ? 2.795 2.643 4.281 1 98.81 41 ALA B O 1
ATOM 823 N N . LEU B 1 42 ? 4.102 0.925 3.676 1 98.94 42 LEU B N 1
ATOM 824 C CA . LEU B 1 42 ? 2.982 -0.008 3.676 1 98.94 42 LEU B CA 1
ATOM 825 C C . LEU B 1 42 ? 2.393 -0.146 5.074 1 98.94 42 LEU B C 1
ATOM 827 O O . LEU B 1 42 ? 3.123 -0.377 6.043 1 98.94 42 LEU B O 1
ATOM 831 N N . SER B 1 43 ? 1.067 -0.003 5.148 1 98.81 43 SER B N 1
ATOM 832 C CA . SER B 1 43 ? 0.406 -0.118 6.445 1 98.81 43 SER B CA 1
ATOM 833 C C . SER B 1 43 ? -0.4 -1.408 6.543 1 98.81 43 SER B C 1
ATOM 835 O O . SER B 1 43 ? -0.31 -2.129 7.535 1 98.81 43 SER B O 1
ATOM 837 N N . GLU B 1 44 ? -1.128 -1.693 5.543 1 98.69 44 GLU B N 1
ATOM 838 C CA . GLU B 1 44 ? -2.016 -2.852 5.52 1 98.69 44 GLU B CA 1
ATOM 839 C C . GLU B 1 44 ? -2.229 -3.355 4.094 1 98.69 44 GLU B C 1
ATOM 841 O O . GLU B 1 44 ? -2.314 -2.561 3.156 1 98.69 44 GLU B O 1
ATOM 846 N N . THR B 1 45 ? -2.279 -4.648 3.975 1 98.88 45 THR B N 1
ATOM 847 C CA . THR B 1 45 ? -2.676 -5.254 2.709 1 98.88 45 THR B CA 1
ATOM 848 C C . THR B 1 45 ? -4.078 -5.84 2.805 1 98.88 45 THR B C 1
ATOM 850 O O . THR B 1 45 ? -4.512 -6.258 3.883 1 98.88 45 THR B O 1
ATOM 853 N N . PHE B 1 46 ? -4.715 -5.879 1.639 1 98.81 46 PHE B N 1
ATOM 854 C CA . PHE B 1 46 ? -6.043 -6.473 1.583 1 98.81 46 PHE B CA 1
ATOM 855 C C . PHE B 1 46 ? -6.059 -7.688 0.662 1 98.81 46 PHE B C 1
ATOM 857 O O . PHE B 1 46 ? -5.023 -8.07 0.117 1 98.81 46 PHE B O 1
ATOM 864 N N . ASP B 1 47 ? -7.281 -8.328 0.512 1 98.38 47 ASP B N 1
ATOM 865 C CA . ASP B 1 47 ? -7.379 -9.602 -0.195 1 98.38 47 ASP B CA 1
ATOM 866 C C . ASP B 1 47 ? -7.426 -9.383 -1.706 1 98.38 47 ASP B C 1
ATOM 868 O O . ASP B 1 47 ? -7.02 -10.266 -2.475 1 98.38 47 ASP B O 1
ATOM 872 N N . PHE B 1 48 ? -7.961 -8.188 -2.109 1 98.88 48 PHE B N 1
ATOM 873 C CA . PHE B 1 48 ? -8.055 -7.934 -3.541 1 98.88 48 PHE B CA 1
ATOM 874 C C . PHE B 1 48 ? -6.672 -7.91 -4.18 1 98.88 48 PHE B C 1
ATOM 876 O O . PHE B 1 48 ? -5.785 -7.188 -3.723 1 98.88 48 PHE B O 1
ATOM 883 N N . ALA B 1 49 ? -6.551 -8.672 -5.223 1 98.94 49 ALA B N 1
ATOM 884 C CA . ALA B 1 49 ? -5.309 -8.742 -5.992 1 98.94 49 ALA B CA 1
ATOM 885 C C . ALA B 1 49 ? -5.57 -8.484 -7.477 1 98.94 49 ALA B C 1
ATOM 887 O O . ALA B 1 49 ? -6.645 -8.805 -7.988 1 98.94 49 ALA B O 1
ATOM 888 N N . PHE B 1 50 ? -4.566 -7.891 -8.062 1 98.94 50 PHE B N 1
ATOM 889 C CA . PHE B 1 50 ? -4.625 -7.527 -9.477 1 98.94 50 PHE B CA 1
ATOM 890 C C . PHE B 1 50 ? -3.357 -7.965 -10.195 1 98.94 50 PHE B C 1
ATOM 892 O O . PHE B 1 50 ? -2.252 -7.809 -9.672 1 98.94 50 PHE B O 1
ATOM 899 N N . CYS B 1 51 ? -3.568 -8.547 -11.328 1 98.94 51 CYS B N 1
ATOM 900 C CA . CYS B 1 51 ? -2.441 -8.945 -12.164 1 98.94 51 CYS B CA 1
ATOM 901 C C .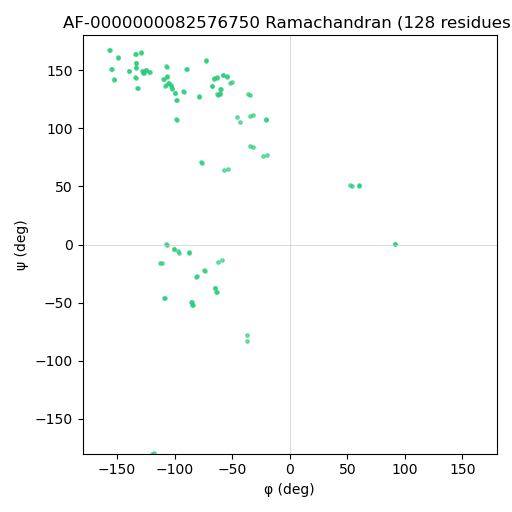 CYS B 1 51 ? -2.176 -7.918 -13.258 1 98.94 51 CYS B C 1
ATOM 903 O O . CYS B 1 51 ? -3.049 -7.645 -14.086 1 98.94 51 CYS B O 1
ATOM 905 N N . HIS B 1 52 ? -1.041 -7.402 -13.359 1 98.75 52 HIS B N 1
ATOM 906 C CA . HIS B 1 52 ? -0.681 -6.355 -14.305 1 98.75 52 HIS B CA 1
ATOM 907 C C . HIS B 1 52 ? -0.228 -6.949 -15.641 1 98.75 52 HIS B C 1
ATOM 909 O O . HIS B 1 52 ? -0.009 -6.219 -16.609 1 98.75 52 HIS B O 1
ATOM 915 N N . GLN B 1 53 ? -0.094 -8.234 -15.695 1 98.44 53 GLN B N 1
ATOM 916 C CA . GLN B 1 53 ? 0.222 -8.906 -16.953 1 98.44 53 GLN B CA 1
ATOM 917 C C . GLN B 1 53 ? -1.042 -9.18 -17.766 1 98.44 53 GLN B C 1
ATOM 919 O O . GLN B 1 53 ? -1.116 -8.836 -18.938 1 98.44 53 GLN B O 1
ATOM 924 N N . CYS B 1 54 ? -2.062 -9.75 -17.203 1 98.69 54 CYS B N 1
ATOM 925 C CA . CYS B 1 54 ? -3.283 -10.047 -17.938 1 98.69 54 CYS B CA 1
ATOM 926 C C . CYS B 1 54 ? -4.359 -9.008 -17.656 1 98.69 54 CYS B C 1
ATOM 928 O O . CYS B 1 54 ? -5.441 -9.055 -18.234 1 98.69 54 CYS B O 1
ATOM 930 N N . HIS B 1 55 ? -4.105 -8.062 -16.781 1 98.62 55 HIS B N 1
ATOM 931 C CA . HIS B 1 55 ? -4.945 -6.914 -16.469 1 98.62 55 HIS B CA 1
ATOM 932 C C . HIS B 1 55 ? -6.309 -7.355 -15.945 1 98.62 55 HIS B C 1
ATOM 934 O O . HIS B 1 55 ? -7.344 -6.891 -16.422 1 98.62 55 HIS B O 1
ATOM 940 N N . ARG B 1 56 ? -6.32 -8.25 -14.938 1 98.44 56 ARG B N 1
ATOM 941 C CA . ARG B 1 56 ? -7.52 -8.758 -14.273 1 98.44 56 ARG B CA 1
ATOM 942 C C . ARG B 1 56 ? -7.312 -8.883 -12.773 1 98.44 56 ARG B C 1
ATOM 944 O O . ARG B 1 56 ? -6.191 -9.125 -12.312 1 98.44 56 ARG B O 1
ATOM 951 N N . GLU B 1 57 ? -8.453 -8.688 -12.109 1 98.69 57 GLU B N 1
ATOM 952 C CA . GLU B 1 57 ? -8.438 -9.195 -10.742 1 98.69 57 GLU B CA 1
ATOM 953 C C . GLU B 1 57 ? -8.039 -10.672 -10.703 1 98.69 57 GLU B C 1
ATOM 955 O O . GLU B 1 57 ? -8.406 -11.438 -11.594 1 98.69 57 GLU B O 1
ATOM 960 N N . THR B 1 58 ? -7.293 -11.078 -9.633 1 98.81 58 THR B N 1
ATOM 961 C CA . THR B 1 58 ? -6.824 -12.461 -9.617 1 98.81 58 THR B CA 1
ATOM 962 C C . THR B 1 58 ? -6.707 -12.977 -8.18 1 98.81 58 THR B C 1
ATOM 964 O O . THR B 1 58 ? -6.723 -12.188 -7.234 1 98.81 58 THR B O 1
ATOM 967 N N . ARG B 1 59 ? -6.691 -14.289 -8.023 1 98.69 59 ARG B N 1
ATOM 968 C CA . ARG B 1 59 ? -6.18 -14.953 -6.832 1 98.69 59 ARG B CA 1
ATOM 969 C C . ARG B 1 59 ? -4.688 -15.234 -6.965 1 98.69 59 ARG B C 1
ATOM 971 O O . ARG B 1 59 ? -4.176 -15.398 -8.07 1 98.69 59 ARG B O 1
ATOM 978 N N . LEU B 1 60 ? -3.988 -15.266 -5.82 1 98.81 60 LEU B N 1
ATOM 979 C CA . LEU B 1 60 ? -2.541 -15.453 -5.84 1 98.81 60 LEU B CA 1
ATOM 980 C C . LEU B 1 60 ? -2.17 -16.891 -5.484 1 98.81 60 LEU B C 1
ATOM 982 O O . LEU B 1 60 ? -2.707 -17.453 -4.531 1 98.81 60 LEU B O 1
ATOM 986 N N . ALA B 1 61 ? -1.301 -17.391 -6.25 1 98.62 61 ALA B N 1
ATOM 987 C CA . ALA B 1 61 ? -0.682 -18.672 -5.953 1 98.62 61 ALA B CA 1
ATOM 988 C C . ALA B 1 61 ? 0.726 -18.484 -5.395 1 98.62 61 ALA B C 1
ATOM 990 O O . ALA B 1 61 ? 1.489 -17.656 -5.883 1 98.62 61 ALA B O 1
ATOM 991 N N . VAL B 1 62 ? 0.98 -19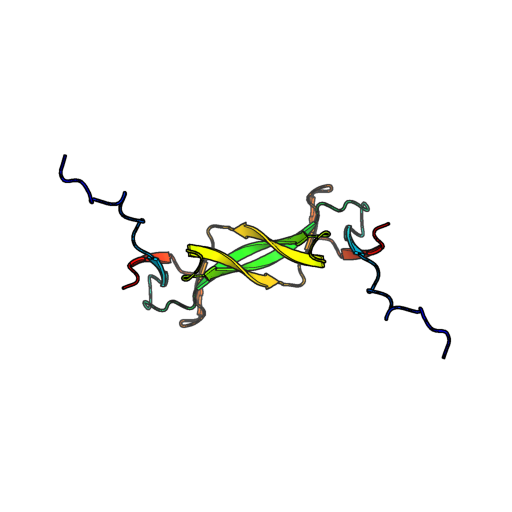.281 -4.344 1 98.06 62 VAL B N 1
ATOM 992 C CA . VAL B 1 62 ? 2.322 -19.25 -3.77 1 98.06 62 VAL B CA 1
ATOM 993 C C . VAL B 1 62 ? 3.189 -20.312 -4.422 1 98.06 62 VAL B C 1
ATOM 995 O O . VAL B 1 62 ? 2.781 -21.469 -4.527 1 98.06 62 VAL B O 1
ATOM 998 N N . ARG B 1 63 ? 4.438 -19.875 -4.863 1 97 63 ARG B N 1
ATOM 999 C CA . ARG B 1 63 ? 5.359 -20.812 -5.504 1 97 63 ARG B CA 1
ATOM 1000 C C . ARG B 1 63 ? 6.77 -20.656 -4.938 1 97 63 ARG B C 1
ATOM 1002 O O . ARG B 1 63 ? 7.203 -19.547 -4.617 1 97 63 ARG B O 1
ATOM 1009 N N . PRO B 1 64 ? 7.484 -21.781 -4.82 1 96.19 64 PRO B N 1
ATOM 1010 C CA . PRO B 1 64 ? 8.883 -21.672 -4.395 1 96.19 64 PRO B CA 1
ATOM 1011 C C . PRO B 1 64 ? 9.758 -20.953 -5.418 1 96.19 64 PRO B C 1
ATOM 1013 O O . PRO B 1 64 ? 9.516 -21.047 -6.625 1 96.19 64 PRO B O 1
ATOM 1016 N N . VAL B 1 65 ? 10.672 -20.172 -4.695 1 94 65 VAL B N 1
ATOM 1017 C CA . VAL B 1 65 ? 11.664 -19.562 -5.559 1 94 65 VAL B CA 1
ATOM 1018 C C . VAL B 1 65 ? 12.961 -20.375 -5.523 1 94 65 VAL B C 1
ATOM 1020 O O . VAL B 1 65 ? 13.359 -20.859 -4.465 1 94 65 VAL B O 1
ATOM 1023 N N . GLY B 1 66 ? 13.617 -20.781 -6.5 1 78.81 66 GLY B N 1
ATOM 1024 C CA . GLY B 1 66 ? 14.82 -21.578 -6.621 1 78.81 66 GLY B CA 1
ATOM 1025 C C . GLY B 1 66 ? 16.094 -20.812 -6.27 1 78.81 66 GLY B C 1
ATOM 1026 O O . GLY B 1 66 ? 16.094 -19.594 -6.266 1 78.81 66 GLY B O 1
#